Protein AF-K3XAG6-F1 (afdb_monomer)

Structure (mmCIF, N/CA/C/O backbone):
data_AF-K3XAG6-F1
#
_entry.id   AF-K3XAG6-F1
#
loop_
_atom_site.group_PDB
_atom_site.id
_atom_site.type_symbol
_atom_site.label_atom_id
_atom_site.label_alt_id
_atom_site.label_comp_id
_atom_site.label_asym_id
_atom_site.label_entity_id
_atom_site.label_seq_id
_atom_site.pdbx_PDB_ins_code
_atom_site.Cartn_x
_atom_site.Cartn_y
_atom_site.Cartn_z
_atom_site.occupancy
_atom_site.B_iso_or_equiv
_atom_site.auth_seq_id
_atom_site.auth_comp_id
_atom_site.auth_asym_id
_atom_site.auth_atom_id
_atom_site.pdbx_PDB_model_num
ATOM 1 N N . MET A 1 1 ? 28.236 -0.265 -12.761 1.00 47.81 1 MET A N 1
ATOM 2 C CA . MET A 1 1 ? 27.526 -0.593 -11.504 1.00 47.81 1 MET A CA 1
ATOM 3 C C . MET A 1 1 ? 26.123 -0.008 -11.599 1.00 47.81 1 MET A C 1
ATOM 5 O O . MET A 1 1 ? 26.000 1.208 -11.605 1.00 47.81 1 MET A O 1
ATOM 9 N N . HIS A 1 2 ? 25.091 -0.835 -11.772 1.00 63.22 2 HIS A N 1
ATOM 10 C CA . HIS A 1 2 ? 23.705 -0.356 -11.835 1.00 63.22 2 HIS A CA 1
ATOM 11 C C . HIS A 1 2 ? 23.168 -0.204 -10.405 1.00 63.22 2 HIS A C 1
ATOM 13 O O . HIS A 1 2 ? 23.282 -1.141 -9.616 1.00 63.22 2 HIS A O 1
ATOM 19 N N . ARG A 1 3 ? 22.651 0.976 -10.036 1.00 63.94 3 ARG A N 1
ATOM 20 C CA . ARG A 1 3 ? 22.054 1.224 -8.713 1.00 63.94 3 ARG A CA 1
ATOM 21 C C . ARG A 1 3 ? 20.539 1.280 -8.861 1.00 63.94 3 ARG A C 1
ATOM 23 O O . ARG A 1 3 ? 20.025 2.183 -9.514 1.00 63.94 3 ARG A O 1
ATOM 30 N N . SER A 1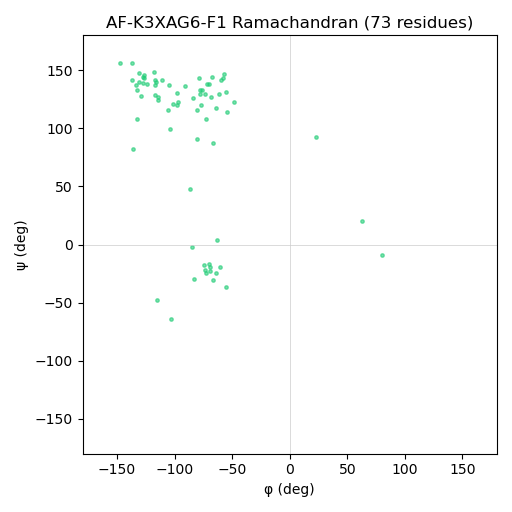 4 ? 19.834 0.338 -8.244 1.00 72.12 4 SER A N 1
ATOM 31 C CA . SER A 1 4 ? 18.374 0.392 -8.146 1.00 72.12 4 SER A CA 1
ATOM 32 C C . SER A 1 4 ? 17.966 1.462 -7.134 1.00 72.12 4 SER A C 1
ATOM 34 O O . SER A 1 4 ? 18.476 1.488 -6.012 1.00 72.12 4 SER A O 1
ATOM 36 N N . VAL A 1 5 ? 17.052 2.347 -7.529 1.00 77.12 5 VAL A N 1
ATOM 37 C CA . VAL A 1 5 ? 16.476 3.364 -6.644 1.00 77.12 5 VAL A CA 1
ATOM 38 C C . VAL A 1 5 ? 15.144 2.846 -6.125 1.00 77.12 5 VAL A C 1
ATOM 40 O O . VAL A 1 5 ? 14.240 2.535 -6.898 1.00 77.12 5 VAL A O 1
ATOM 43 N N . TYR A 1 6 ? 15.015 2.779 -4.805 1.00 85.56 6 TYR A N 1
ATOM 44 C CA . TYR A 1 6 ? 13.776 2.401 -4.139 1.00 85.56 6 TYR A CA 1
ATOM 45 C C . TYR A 1 6 ? 13.089 3.664 -3.637 1.00 85.56 6 TYR A C 1
ATOM 47 O O . TYR A 1 6 ? 13.655 4.411 -2.841 1.00 85.56 6 TYR A O 1
ATOM 55 N N . THR A 1 7 ? 11.866 3.911 -4.096 1.00 87.44 7 THR A N 1
ATOM 56 C CA . THR A 1 7 ? 11.051 5.026 -3.607 1.00 87.44 7 THR A CA 1
ATOM 57 C C . THR A 1 7 ? 9.843 4.464 -2.891 1.00 87.44 7 THR A C 1
ATOM 59 O O . THR A 1 7 ? 9.086 3.692 -3.471 1.00 87.44 7 THR A O 1
ATOM 62 N N . VAL A 1 8 ? 9.650 4.862 -1.637 1.00 91.69 8 VAL A N 1
ATOM 63 C CA . VAL A 1 8 ? 8.464 4.525 -0.850 1.00 91.69 8 VAL A CA 1
ATOM 64 C C . VAL A 1 8 ? 7.918 5.814 -0.266 1.00 91.69 8 VAL A C 1
ATOM 66 O O . VAL A 1 8 ? 8.650 6.571 0.364 1.00 91.69 8 VAL A O 1
ATOM 69 N N . GLY A 1 9 ? 6.631 6.066 -0.478 1.00 92.50 9 GLY A N 1
ATOM 70 C CA . GLY A 1 9 ? 5.980 7.272 0.013 1.00 92.50 9 GLY A CA 1
ATOM 71 C C . GLY A 1 9 ? 4.525 7.034 0.373 1.00 92.50 9 GLY A C 1
ATOM 72 O O . GLY A 1 9 ? 3.879 6.116 -0.134 1.00 92.50 9 GLY A O 1
ATOM 73 N N . ILE A 1 10 ? 4.008 7.883 1.259 1.00 93.94 10 ILE A N 1
ATOM 74 C CA . ILE A 1 10 ? 2.574 7.955 1.539 1.00 93.94 10 ILE A CA 1
ATOM 75 C C . ILE A 1 10 ? 1.890 8.602 0.335 1.00 93.94 10 ILE A C 1
ATOM 77 O O . ILE A 1 10 ? 2.386 9.582 -0.218 1.00 93.94 10 ILE A O 1
ATOM 81 N N . ILE A 1 11 ? 0.741 8.066 -0.064 1.00 92.56 11 ILE A N 1
ATOM 82 C CA . ILE A 1 11 ? -0.023 8.571 -1.202 1.00 92.56 11 ILE A CA 1
ATOM 83 C C . ILE A 1 11 ? -1.467 8.876 -0.814 1.00 92.56 11 ILE A C 1
ATOM 85 O O . ILE A 1 11 ? -2.085 8.192 0.002 1.00 92.56 11 ILE A O 1
ATOM 89 N N . ILE A 1 12 ? -2.019 9.915 -1.435 1.00 91.19 12 ILE A N 1
ATOM 90 C CA . ILE A 1 12 ? -3.443 10.234 -1.354 1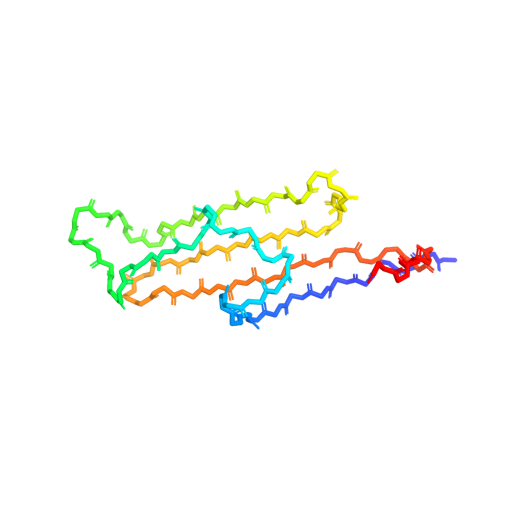.00 91.19 12 ILE A CA 1
ATOM 91 C C . ILE A 1 12 ? -4.203 9.256 -2.258 1.00 91.19 12 ILE A C 1
ATOM 93 O O . ILE A 1 12 ? -3.839 9.050 -3.410 1.00 91.19 12 ILE A O 1
ATOM 97 N N . THR A 1 13 ? -5.283 8.669 -1.757 1.00 87.56 13 THR A N 1
ATOM 98 C CA . THR A 1 13 ? -6.001 7.574 -2.431 1.00 87.56 13 THR A CA 1
ATOM 99 C C . THR A 1 13 ? -6.752 7.982 -3.697 1.00 87.56 13 THR A C 1
ATOM 101 O O . THR A 1 13 ? -6.988 7.142 -4.561 1.00 87.56 13 THR A O 1
ATOM 104 N N . ASN A 1 14 ? -7.107 9.261 -3.843 1.00 88.94 14 ASN A N 1
ATOM 105 C CA . ASN A 1 14 ? -7.777 9.793 -5.032 1.00 88.94 14 ASN A CA 1
ATOM 106 C C . ASN A 1 14 ? -6.775 10.222 -6.122 1.00 88.94 14 ASN A C 1
ATOM 108 O O . ASN A 1 14 ? -6.828 11.342 -6.629 1.00 88.94 14 ASN A O 1
ATOM 112 N N . ARG A 1 15 ? -5.803 9.358 -6.433 1.00 88.69 15 ARG A N 1
ATOM 113 C CA . ARG A 1 15 ? -4.792 9.591 -7.474 1.00 88.69 15 ARG A CA 1
ATOM 114 C C . ARG A 1 15 ? -4.940 8.567 -8.593 1.00 88.69 15 ARG A C 1
ATOM 116 O O . ARG A 1 15 ? -5.190 7.388 -8.341 1.00 88.69 15 ARG A O 1
ATOM 123 N N . LEU A 1 16 ? -4.783 9.029 -9.834 1.00 86.56 16 LEU A N 1
ATOM 124 C CA . LEU A 1 16 ? -4.769 8.160 -11.008 1.00 86.56 16 LEU A CA 1
ATOM 125 C C . LEU A 1 16 ? -3.631 7.140 -10.890 1.00 86.56 16 LEU A C 1
ATOM 127 O O . LEU A 1 16 ? -2.558 7.448 -10.380 1.00 86.56 16 LEU A O 1
ATOM 131 N N . GLY A 1 17 ? -3.897 5.910 -11.325 1.00 84.06 17 GLY A N 1
ATOM 132 C CA . GLY A 1 17 ? -2.936 4.811 -11.242 1.00 84.06 17 GLY A CA 1
ATOM 133 C C . GLY A 1 17 ? -2.832 4.135 -9.871 1.00 84.06 17 GLY A C 1
ATOM 134 O O . GLY A 1 17 ? -2.221 3.076 -9.796 1.00 84.06 17 GLY A O 1
ATOM 135 N N . PHE A 1 18 ? -3.450 4.661 -8.803 1.00 88.25 18 PHE A N 1
ATOM 136 C CA . PHE A 1 18 ? -3.505 3.953 -7.521 1.00 88.25 18 PHE A CA 1
ATOM 137 C C . PHE A 1 18 ? -4.570 2.849 -7.540 1.00 88.25 18 PHE A C 1
ATOM 139 O O . PHE A 1 18 ? -5.726 3.089 -7.901 1.00 88.25 18 PHE A O 1
ATOM 146 N N . CYS A 1 19 ? -4.195 1.633 -7.132 1.00 89.69 19 CYS A N 1
ATOM 147 C CA . CYS A 1 19 ? -5.126 0.508 -7.070 1.00 89.69 19 CYS A CA 1
ATOM 148 C C . CYS A 1 19 ? -6.239 0.785 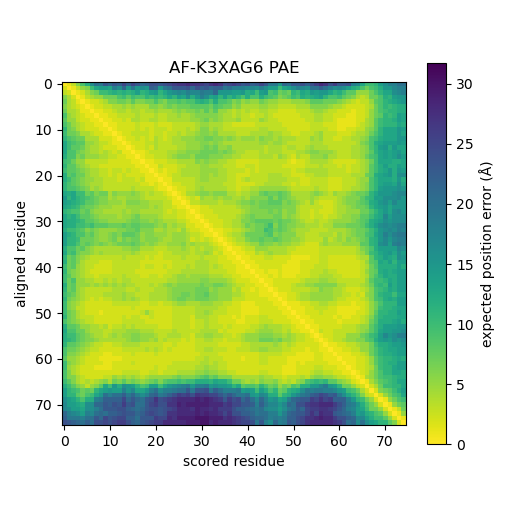-6.044 1.00 89.69 19 CYS A C 1
ATOM 150 O O . CYS A 1 19 ? -5.987 0.937 -4.848 1.00 89.69 19 CYS A O 1
ATOM 152 N N . LYS A 1 20 ? -7.493 0.847 -6.509 1.00 89.44 20 LYS A N 1
ATOM 153 C CA . LYS A 1 20 ? -8.639 1.153 -5.641 1.00 89.44 20 LYS A CA 1
ATOM 154 C C . LYS A 1 20 ? -9.016 -0.003 -4.715 1.00 89.44 20 LYS A C 1
ATOM 156 O O . LYS A 1 20 ? -9.593 0.241 -3.659 1.00 89.44 20 LYS A O 1
ATOM 161 N N . ASP A 1 21 ? -8.635 -1.225 -5.069 1.00 88.75 21 ASP A N 1
ATOM 162 C CA . ASP A 1 21 ? -8.969 -2.430 -4.304 1.00 88.75 21 ASP A CA 1
ATOM 163 C C . ASP A 1 21 ? -8.176 -2.531 -2.997 1.00 88.75 21 ASP A C 1
ATOM 165 O O . ASP A 1 21 ? -8.655 -3.100 -2.020 1.00 88.75 21 ASP A O 1
ATOM 169 N N . VAL A 1 22 ? -6.999 -1.897 -2.926 1.00 89.12 22 VAL A N 1
ATOM 170 C CA . VAL A 1 22 ? -6.232 -1.791 -1.674 1.00 89.12 22 VAL A CA 1
ATOM 171 C C . VAL A 1 22 ? -6.683 -0.616 -0.801 1.00 89.12 22 VAL A C 1
ATOM 173 O O . VAL A 1 22 ? -6.154 -0.423 0.293 1.00 89.12 22 VAL A O 1
ATOM 176 N N . ILE A 1 23 ? -7.654 0.196 -1.237 1.00 88.94 23 ILE A N 1
ATOM 177 C CA . ILE A 1 23 ? -8.150 1.315 -0.431 1.00 88.94 23 ILE A CA 1
ATOM 178 C C . ILE A 1 23 ? -9.086 0.798 0.663 1.00 88.94 23 ILE A C 1
ATOM 180 O O . ILE A 1 23 ? -10.181 0.291 0.420 1.00 88.94 23 ILE A O 1
ATOM 184 N N . HIS A 1 24 ? -8.707 1.058 1.907 1.00 87.94 24 HIS A N 1
ATOM 185 C CA . HIS A 1 24 ? -9.596 0.976 3.048 1.00 87.94 24 HIS A CA 1
ATOM 186 C C . HIS A 1 24 ? -10.581 2.147 3.039 1.00 87.94 24 HIS A C 1
ATOM 188 O O . HIS A 1 24 ? -10.235 3.286 3.334 1.00 87.94 24 HIS A O 1
ATOM 194 N N . LYS A 1 25 ? -11.845 1.850 2.732 1.00 84.50 25 LYS A N 1
ATOM 195 C CA . LYS A 1 25 ? -12.924 2.852 2.655 1.00 84.50 25 LYS A CA 1
ATOM 196 C C . LYS A 1 25 ? -13.339 3.419 4.021 1.00 84.50 25 LYS A C 1
ATOM 198 O O . LYS A 1 25 ? -14.015 4.441 4.091 1.00 84.50 25 LYS A O 1
ATOM 203 N N . ARG A 1 26 ? -12.979 2.749 5.121 1.00 85.56 26 ARG A N 1
ATOM 204 C CA . ARG A 1 26 ? -13.382 3.127 6.486 1.00 85.56 26 ARG A CA 1
ATOM 205 C C . ARG A 1 26 ? -12.357 4.067 7.112 1.00 85.56 26 ARG A C 1
ATOM 207 O O . ARG A 1 26 ? -11.167 3.790 7.076 1.00 85.56 26 ARG A O 1
ATOM 214 N N . LYS A 1 27 ? -12.826 5.126 7.784 1.00 85.25 27 LYS A N 1
ATOM 215 C CA . LYS A 1 27 ? -11.960 6.103 8.478 1.00 85.25 27 LYS A CA 1
ATOM 216 C C . LYS A 1 27 ? -11.155 5.508 9.644 1.00 85.25 27 LYS A C 1
ATOM 218 O O . LYS A 1 27 ? -10.139 6.080 10.030 1.00 85.25 27 LYS A O 1
ATOM 223 N N . LYS A 1 28 ? -11.626 4.405 10.233 1.00 88.75 28 LYS A N 1
ATOM 224 C CA . LYS A 1 28 ? -11.001 3.715 11.371 1.00 88.75 28 LYS A CA 1
ATOM 225 C C . LYS A 1 28 ? -11.024 2.202 11.174 1.00 88.75 28 LYS A C 1
ATOM 227 O O . LYS A 1 28 ? -11.902 1.686 10.474 1.00 88.75 28 LYS A O 1
ATOM 232 N N . ARG A 1 29 ? -10.092 1.507 11.833 1.00 90.69 29 ARG A N 1
ATOM 233 C CA . ARG A 1 29 ? -10.047 0.041 11.877 1.00 90.69 29 ARG A CA 1
ATOM 234 C C . ARG A 1 29 ? -11.320 -0.518 12.537 1.00 90.69 29 ARG A C 1
ATOM 236 O O . ARG A 1 29 ? -11.675 -0.085 13.635 1.00 90.69 29 ARG A O 1
ATOM 243 N N . PRO A 1 30 ? -12.012 -1.484 11.915 1.00 89.06 30 PRO A N 1
ATOM 244 C CA . PRO A 1 30 ? -13.092 -2.227 12.567 1.00 89.06 30 PRO A CA 1
ATOM 245 C C . PRO A 1 30 ? -12.553 -3.120 13.689 1.00 89.06 30 PRO A C 1
ATOM 247 O O . PRO A 1 30 ? -11.505 -3.728 13.510 1.00 89.06 30 PRO A O 1
ATOM 250 N N . LYS A 1 31 ? -13.286 -3.284 14.801 1.00 87.81 31 LYS A N 1
ATOM 251 C CA . LYS A 1 31 ? -12.823 -4.100 15.945 1.00 87.81 31 LYS A CA 1
ATOM 252 C C . LYS A 1 31 ? -12.451 -5.540 15.567 1.00 87.81 31 LYS A C 1
ATOM 254 O O . LYS A 1 31 ? -11.476 -6.047 16.104 1.00 87.81 31 LYS A O 1
ATOM 259 N N . TYR A 1 32 ? -13.186 -6.148 14.632 1.00 88.31 32 TYR A N 1
ATOM 260 C CA . TYR A 1 32 ? -12.969 -7.525 14.172 1.00 88.31 32 TYR A CA 1
ATOM 261 C C . TYR A 1 32 ? -11.750 -7.702 13.250 1.00 88.31 32 TYR A C 1
ATOM 263 O O . TYR A 1 32 ? -11.312 -8.824 13.029 1.00 88.31 32 TYR A O 1
ATOM 271 N N . MET A 1 33 ? -11.225 -6.624 12.660 1.00 86.38 33 MET A N 1
ATOM 272 C CA . MET A 1 33 ? -10.050 -6.692 11.789 1.00 86.38 33 MET A CA 1
ATOM 273 C C . MET A 1 33 ? -8.802 -6.809 12.657 1.00 86.38 33 MET A C 1
ATOM 275 O O . MET A 1 33 ? -8.658 -6.033 13.599 1.00 86.38 33 MET A O 1
ATOM 279 N N . GLN A 1 34 ? -7.888 -7.724 12.344 1.00 87.50 34 GLN A N 1
ATOM 280 C CA . GLN A 1 34 ? -6.638 -7.837 13.094 1.00 87.50 34 GLN A CA 1
ATOM 281 C C . GLN A 1 34 ? -5.856 -6.521 13.053 1.00 87.50 34 GLN A C 1
ATOM 283 O O . GLN A 1 34 ? -5.864 -5.800 12.047 1.00 87.50 34 GLN A O 1
ATOM 288 N N . HIS A 1 35 ? -5.198 -6.195 14.163 1.00 84.81 35 HIS A N 1
ATOM 289 C CA . HIS A 1 35 ? -4.229 -5.108 14.165 1.00 84.81 35 HIS A CA 1
ATOM 290 C C . HIS A 1 35 ? -3.148 -5.385 13.120 1.00 84.81 35 HIS A C 1
ATOM 292 O O . HIS A 1 35 ? -2.835 -6.536 12.826 1.00 84.81 35 HIS A O 1
ATOM 298 N N . ASP A 1 36 ? -2.647 -4.313 12.517 1.00 85.50 36 ASP A N 1
ATOM 299 C CA . ASP A 1 36 ? -1.585 -4.360 11.513 1.00 85.50 36 ASP A CA 1
ATOM 300 C C . ASP A 1 36 ? -1.925 -5.121 10.225 1.00 85.50 36 ASP A C 1
ATOM 302 O O . ASP A 1 36 ? -1.041 -5.454 9.435 1.00 85.50 36 ASP A O 1
ATOM 306 N N . SER A 1 37 ? -3.221 -5.297 9.951 1.00 86.56 37 SER A N 1
ATOM 307 C CA . SER A 1 37 ? -3.694 -5.800 8.662 1.00 86.56 37 SER A CA 1
ATOM 308 C C . SER A 1 37 ? -3.166 -4.926 7.521 1.00 86.56 37 SER A C 1
ATOM 310 O O . SER A 1 37 ? -3.284 -3.693 7.546 1.00 86.56 37 SER A O 1
ATOM 312 N N . ALA A 1 38 ? -2.614 -5.572 6.494 1.00 90.00 38 ALA A N 1
ATOM 313 C CA . ALA A 1 38 ? -2.085 -4.908 5.315 1.00 90.00 38 ALA A CA 1
ATOM 314 C C . ALA A 1 38 ? -2.612 -5.549 4.029 1.00 90.00 38 ALA A C 1
ATOM 316 O O . ALA A 1 38 ? -2.680 -6.768 3.912 1.00 90.00 38 ALA A O 1
ATOM 317 N N . ASN A 1 39 ? -2.927 -4.706 3.048 1.00 91.00 39 ASN A N 1
ATOM 318 C CA . ASN A 1 39 ? -3.241 -5.127 1.684 1.00 91.00 39 ASN A CA 1
ATOM 319 C C . ASN A 1 39 ? -2.120 -4.677 0.761 1.00 91.00 39 ASN A C 1
ATOM 321 O O . ASN A 1 39 ? -1.596 -3.569 0.916 1.00 91.00 39 ASN A O 1
ATOM 325 N N . ILE A 1 40 ? -1.776 -5.519 -0.205 1.00 91.75 40 ILE A N 1
ATOM 326 C CA . ILE A 1 40 ? -0.730 -5.257 -1.188 1.00 91.75 40 ILE A CA 1
ATOM 327 C C . ILE A 1 40 ? -1.295 -5.594 -2.562 1.00 91.75 40 ILE A C 1
ATOM 329 O O . ILE A 1 40 ? -1.887 -6.653 -2.747 1.00 91.75 40 ILE A O 1
ATOM 333 N N . ALA A 1 41 ? -1.099 -4.698 -3.520 1.00 91.56 41 ALA A N 1
ATOM 334 C CA . ALA A 1 41 ? -1.377 -4.940 -4.923 1.00 91.56 41 ALA A CA 1
ATOM 335 C C . ALA A 1 41 ? -0.197 -4.459 -5.756 1.00 91.56 41 ALA A C 1
ATOM 337 O O . ALA A 1 41 ? 0.340 -3.377 -5.527 1.00 91.56 41 ALA A O 1
ATOM 338 N N . VAL A 1 42 ? 0.183 -5.250 -6.748 1.00 90.56 42 VAL A N 1
ATOM 339 C CA . VAL A 1 42 ? 1.235 -4.901 -7.703 1.00 90.56 42 VAL A CA 1
ATOM 340 C C . VAL A 1 42 ? 0.575 -4.515 -9.019 1.00 90.56 42 VAL A C 1
ATOM 342 O O . VAL A 1 42 ? -0.392 -5.151 -9.449 1.00 90.56 42 VAL A O 1
ATOM 345 N N . SER A 1 43 ? 1.060 -3.451 -9.655 1.00 87.69 43 SER A N 1
ATOM 346 C CA . SER A 1 43 ? 0.537 -3.044 -10.956 1.00 87.69 43 SER A CA 1
ATOM 347 C C . SER A 1 43 ? 0.906 -4.077 -12.020 1.00 87.69 43 SER A C 1
ATOM 349 O O . SER A 1 43 ? 2.073 -4.399 -12.217 1.00 87.69 43 SER A O 1
ATOM 351 N N . ARG A 1 44 ? -0.092 -4.562 -12.767 1.00 86.94 44 ARG A N 1
ATOM 352 C CA . ARG A 1 44 ? 0.139 -5.488 -13.892 1.00 86.94 44 ARG A CA 1
ATOM 353 C C . ARG A 1 44 ? 0.895 -4.829 -15.046 1.00 86.94 44 ARG A C 1
ATOM 355 O O . ARG A 1 44 ? 1.616 -5.505 -15.764 1.00 86.94 44 ARG A O 1
ATOM 362 N N . LYS A 1 45 ? 0.707 -3.517 -15.233 1.00 86.69 45 LYS A N 1
ATOM 363 C CA . LYS A 1 45 ? 1.347 -2.744 -16.311 1.00 86.69 45 LYS A CA 1
ATOM 364 C C . LYS A 1 45 ? 2.761 -2.296 -15.947 1.00 86.69 45 LYS A C 1
ATOM 366 O O . LYS A 1 45 ? 3.587 -2.119 -16.828 1.00 86.69 45 LYS A O 1
ATOM 371 N N . CYS A 1 46 ? 3.022 -2.090 -14.659 1.00 85.50 46 CYS A N 1
ATOM 372 C CA . CYS A 1 46 ? 4.311 -1.646 -14.145 1.00 85.50 46 CYS A CA 1
ATOM 373 C C . CYS A 1 46 ? 4.649 -2.487 -12.904 1.00 85.50 46 CYS A C 1
ATOM 375 O O . CYS A 1 46 ? 4.370 -2.050 -11.789 1.00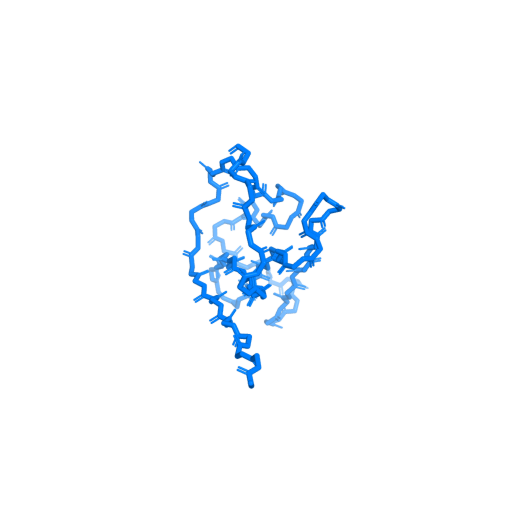 85.50 46 CYS A O 1
ATOM 377 N N . PRO A 1 47 ? 5.202 -3.704 -13.074 1.00 86.81 47 PRO A N 1
ATOM 378 C CA . PRO A 1 47 ? 5.460 -4.621 -11.959 1.00 86.81 47 PRO A CA 1
ATOM 379 C C . PRO A 1 47 ? 6.414 -4.069 -10.895 1.00 86.81 47 PRO A C 1
ATOM 381 O O . PRO A 1 47 ? 6.407 -4.536 -9.760 1.00 86.81 47 PRO A O 1
ATOM 384 N N . SER A 1 48 ? 7.207 -3.050 -11.235 1.00 86.06 48 SER A N 1
ATOM 385 C CA . SER A 1 48 ? 8.046 -2.339 -10.273 1.00 86.06 48 SER A CA 1
ATOM 386 C C . SER A 1 48 ? 7.242 -1.495 -9.281 1.00 86.06 48 SER A C 1
ATOM 388 O O . SER A 1 48 ? 7.762 -1.165 -8.217 1.00 86.06 48 SER A O 1
ATOM 390 N N . MET A 1 49 ? 5.987 -1.162 -9.601 1.00 88.81 49 MET A N 1
ATOM 391 C CA . MET A 1 49 ? 5.113 -0.319 -8.796 1.00 88.81 49 MET A CA 1
ATOM 392 C C . MET A 1 49 ? 4.154 -1.157 -7.941 1.00 88.81 49 MET A C 1
ATOM 394 O O . MET A 1 49 ? 3.312 -1.910 -8.437 1.00 88.81 49 MET A O 1
ATOM 398 N N . THR A 1 50 ? 4.254 -0.972 -6.627 1.00 92.38 50 THR A N 1
ATOM 399 C CA . THR A 1 50 ? 3.457 -1.653 -5.607 1.00 92.38 50 THR A CA 1
ATOM 400 C C . THR A 1 50 ? 2.615 -0.650 -4.826 1.00 92.38 50 THR A C 1
ATOM 402 O O . THR A 1 50 ? 3.114 0.328 -4.274 1.00 92.38 50 THR A O 1
ATOM 405 N N . HIS A 1 51 ? 1.323 -0.928 -4.727 1.00 92.88 51 HIS A N 1
ATOM 406 C CA . HIS A 1 51 ? 0.370 -0.215 -3.890 1.00 92.88 51 HIS A CA 1
ATOM 407 C C . HIS A 1 51 ? 0.174 -0.995 -2.593 1.00 92.88 51 HIS A C 1
ATOM 409 O O . HIS A 1 51 ? -0.101 -2.194 -2.619 1.00 92.88 51 HIS A O 1
ATOM 415 N N . ARG A 1 52 ? 0.276 -0.326 -1.446 1.00 93.69 52 ARG A N 1
ATOM 416 C CA . ARG A 1 52 ? 0.045 -0.948 -0.139 1.00 93.69 52 ARG A CA 1
ATOM 417 C C . ARG A 1 52 ? -0.900 -0.096 0.696 1.00 93.69 52 ARG A C 1
ATOM 419 O O . ARG A 1 52 ? -0.877 1.129 0.626 1.00 93.69 52 ARG A O 1
ATOM 426 N N . SER A 1 53 ? -1.707 -0.738 1.530 1.00 92.62 53 SER A N 1
ATOM 427 C CA . SER A 1 53 ? -2.390 -0.075 2.641 1.00 92.62 53 SER A CA 1
ATOM 428 C C . SER A 1 53 ? -2.097 -0.799 3.939 1.00 92.62 53 SER A C 1
ATOM 430 O O . SER A 1 53 ? -2.064 -2.027 3.935 1.00 92.62 53 SER A O 1
ATOM 432 N N . TRP A 1 54 ? -1.955 -0.056 5.026 1.00 91.31 54 TRP A N 1
ATOM 433 C CA . TRP A 1 54 ? -1.785 -0.589 6.372 1.00 91.31 54 TRP A CA 1
ATOM 434 C C . TRP A 1 54 ? -2.808 0.047 7.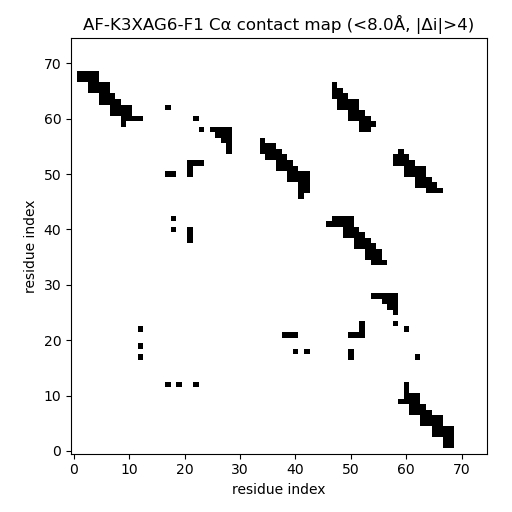305 1.00 91.31 54 TRP A C 1
ATOM 436 O O .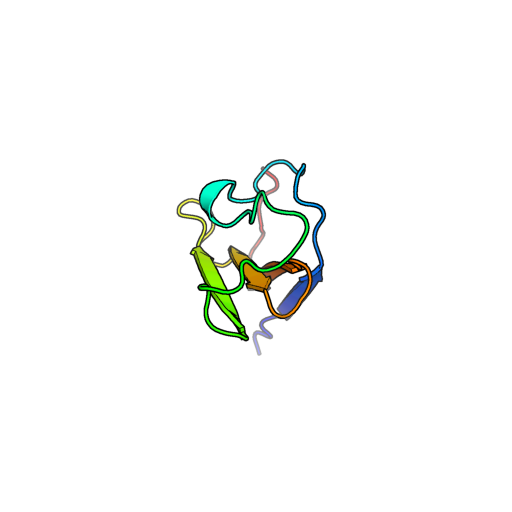 TRP A 1 54 ? -3.093 1.245 7.205 1.00 91.31 54 TRP A O 1
ATOM 446 N N . VAL A 1 55 ? -3.385 -0.765 8.190 1.00 90.06 55 VAL A N 1
ATOM 447 C CA . VAL A 1 55 ? -4.413 -0.319 9.126 1.00 90.06 55 VAL A CA 1
ATOM 448 C C . VAL A 1 55 ? -4.109 -0.821 10.528 1.00 90.06 55 VAL A C 1
ATOM 450 O O . VAL A 1 55 ? -4.329 -1.984 10.851 1.00 90.06 55 VAL A O 1
ATOM 453 N N . ASN A 1 56 ? -3.705 0.106 11.393 1.00 87.31 56 ASN A N 1
ATOM 454 C CA . ASN A 1 56 ? -3.663 -0.126 12.834 1.00 87.31 56 ASN A CA 1
ATOM 455 C C . ASN A 1 56 ? -4.849 0.563 13.539 1.00 87.31 56 ASN A C 1
ATOM 457 O O . ASN A 1 56 ? -5.754 -0.100 14.045 1.00 87.31 56 ASN A O 1
ATOM 461 N N . ASN A 1 57 ? -4.915 1.901 13.487 1.00 88.12 57 ASN A N 1
ATOM 462 C CA . ASN A 1 57 ? -6.062 2.676 13.994 1.00 88.12 57 ASN A CA 1
ATOM 463 C C . ASN A 1 57 ? -6.798 3.428 12.872 1.00 88.12 57 ASN A C 1
ATOM 465 O O . ASN A 1 57 ? -8.019 3.334 12.739 1.00 88.12 57 ASN A O 1
ATOM 469 N N . LYS A 1 58 ? -6.045 4.132 12.021 1.00 89.62 58 LYS A N 1
ATOM 470 C CA . LYS A 1 58 ? -6.525 4.775 10.790 1.00 89.62 58 LYS A CA 1
ATOM 471 C C . LYS A 1 58 ? -5.805 4.152 9.592 1.00 89.62 58 LYS A C 1
ATOM 473 O O . LYS A 1 58 ? -4.657 3.736 9.756 1.00 89.62 58 LYS A O 1
ATOM 478 N N . PRO A 1 59 ? -6.448 4.071 8.419 1.00 91.06 59 PRO A N 1
ATOM 479 C CA . PRO A 1 59 ? -5.785 3.557 7.235 1.00 91.06 59 PRO A CA 1
ATOM 480 C C . PRO A 1 59 ? -4.714 4.524 6.732 1.00 91.06 59 PRO A C 1
ATOM 482 O O . PRO A 1 59 ? -4.931 5.735 6.676 1.00 91.06 59 PRO A O 1
ATOM 485 N N . VAL A 1 60 ? -3.572 3.965 6.341 1.00 92.94 60 VAL A N 1
ATOM 486 C CA . VAL A 1 60 ? -2.485 4.672 5.662 1.00 92.94 60 VAL A CA 1
ATOM 487 C C . VAL A 1 60 ? -2.194 3.958 4.349 1.00 92.94 60 VAL A C 1
ATOM 489 O O . VAL A 1 60 ? -2.191 2.727 4.287 1.00 92.94 60 VAL A O 1
ATOM 492 N N . HIS A 1 61 ? -1.971 4.733 3.292 1.00 93.88 61 HIS A N 1
ATOM 493 C CA . HIS A 1 61 ? -1.750 4.232 1.941 1.00 93.88 61 HIS A CA 1
ATOM 494 C C . HIS A 1 61 ? -0.356 4.601 1.468 1.00 93.88 61 HIS A C 1
ATOM 496 O O . HIS A 1 61 ? 0.087 5.734 1.649 1.00 93.88 61 HIS A O 1
ATOM 502 N N . TYR A 1 62 ? 0.307 3.645 0.835 1.00 94.00 62 TYR A N 1
ATOM 503 C CA . TYR A 1 62 ? 1.674 3.762 0.368 1.00 94.00 62 TYR A CA 1
ATOM 504 C C . TYR A 1 62 ? 1.760 3.402 -1.107 1.00 94.00 62 TYR A C 1
ATOM 506 O O . TYR A 1 62 ? 1.088 2.481 -1.583 1.00 94.00 62 TYR A O 1
ATOM 514 N N . LEU A 1 63 ? 2.638 4.110 -1.803 1.00 93.06 63 LEU A N 1
ATOM 515 C CA . LEU A 1 63 ? 3.132 3.737 -3.114 1.00 93.06 63 LEU A CA 1
ATOM 516 C C . LEU A 1 63 ? 4.621 3.434 -2.984 1.00 93.06 63 LEU A C 1
ATOM 518 O O . LEU A 1 63 ? 5.382 4.250 -2.463 1.00 93.06 63 LEU A O 1
ATOM 522 N N . ALA A 1 64 ? 5.017 2.260 -3.449 1.00 91.12 64 ALA A N 1
ATOM 523 C CA . ALA A 1 64 ? 6.404 1.860 -3.561 1.00 91.12 64 ALA A CA 1
ATOM 524 C C . ALA A 1 64 ? 6.740 1.626 -5.034 1.00 91.12 64 ALA A C 1
ATOM 526 O O . ALA A 1 64 ? 5.918 1.089 -5.775 1.00 91.12 64 ALA A O 1
ATOM 527 N N . ASN A 1 65 ? 7.937 2.016 -5.457 1.00 88.62 65 ASN A N 1
ATOM 528 C CA . ASN A 1 65 ? 8.461 1.695 -6.775 1.00 88.62 65 ASN A CA 1
ATOM 529 C C . ASN A 1 65 ? 9.930 1.286 -6.683 1.00 88.62 65 ASN A C 1
ATOM 531 O O . ASN A 1 65 ? 10.701 1.887 -5.929 1.00 88.62 65 ASN A O 1
ATOM 535 N N . VAL A 1 66 ? 10.3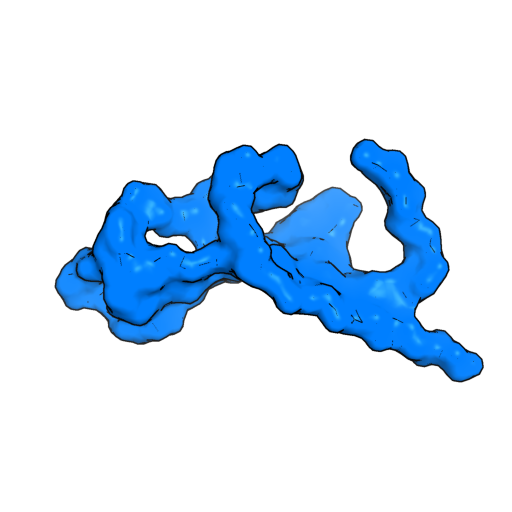08 0.297 -7.486 1.00 80.44 66 VAL A N 1
ATOM 536 C CA . VAL A 1 66 ? 11.705 -0.075 -7.723 1.00 80.44 66 VAL A CA 1
ATOM 537 C C . VAL A 1 66 ? 12.112 0.444 -9.096 1.00 80.44 66 VAL A C 1
ATOM 539 O O . VAL A 1 66 ? 11.796 -0.151 -10.121 1.00 80.44 66 VAL A O 1
ATOM 542 N N . GLY A 1 67 ? 12.800 1.578 -9.136 1.00 66.62 67 GLY A N 1
ATOM 543 C CA . GLY A 1 67 ? 13.360 2.099 -10.375 1.00 66.62 67 GLY A CA 1
ATOM 544 C C . GLY A 1 67 ? 14.674 1.398 -10.707 1.00 66.62 67 GLY A C 1
ATOM 545 O O . GLY A 1 67 ? 15.663 1.571 -9.994 1.00 66.62 67 GLY A O 1
ATOM 546 N N . ASN A 1 68 ? 14.712 0.660 -11.815 1.00 57.66 68 ASN A N 1
ATOM 547 C CA . ASN A 1 68 ? 15.943 0.547 -12.598 1.00 57.66 68 ASN A CA 1
ATOM 548 C C . ASN A 1 68 ? 16.065 1.835 -13.431 1.00 57.66 68 ASN A C 1
ATOM 550 O O . ASN A 1 68 ? 15.048 2.354 -13.883 1.00 57.66 68 ASN A O 1
ATOM 554 N N . GLN A 1 69 ? 17.272 2.377 -13.638 1.00 54.03 69 GLN A N 1
ATOM 555 C CA . GLN A 1 69 ? 17.481 3.625 -14.405 1.00 54.03 69 GLN A CA 1
ATOM 556 C C . GLN A 1 69 ? 17.069 3.527 -15.892 1.00 54.03 69 GLN A C 1
ATOM 558 O O . GLN A 1 69 ? 17.211 4.485 -16.652 1.00 54.03 69 GLN A O 1
ATOM 563 N N . GLU A 1 70 ? 16.510 2.400 -16.316 1.00 50.38 70 GLU A N 1
ATOM 564 C CA . GLU A 1 70 ? 15.975 2.188 -17.649 1.00 50.38 70 GLU A CA 1
ATOM 565 C C . GLU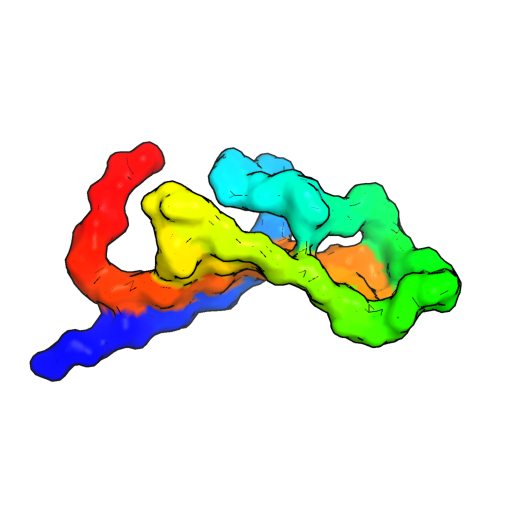 A 1 70 ? 14.578 2.803 -17.741 1.00 50.38 70 GLU A C 1
ATOM 567 O O . GLU A 1 70 ? 13.577 2.190 -17.385 1.00 50.38 70 GLU A O 1
ATOM 572 N N . ARG A 1 71 ? 14.558 4.076 -18.157 1.00 44.12 71 ARG A N 1
ATOM 573 C CA . ARG A 1 71 ? 13.424 4.823 -18.725 1.00 44.12 71 ARG A CA 1
ATOM 574 C C . ARG A 1 71 ? 12.046 4.263 -18.348 1.00 44.12 71 ARG A C 1
ATOM 576 O O . ARG A 1 71 ? 11.452 3.481 -19.087 1.00 44.12 71 ARG A O 1
ATOM 583 N N . CYS A 1 72 ? 11.474 4.788 -17.267 1.00 42.22 72 CYS A N 1
ATOM 584 C CA . CYS A 1 72 ? 10.021 4.868 -17.187 1.00 42.22 72 CYS A CA 1
ATOM 585 C C . CYS A 1 72 ? 9.585 5.876 -18.260 1.00 42.22 72 CYS A C 1
ATOM 587 O O . CYS A 1 72 ? 9.556 7.083 -18.019 1.00 42.22 72 CYS A O 1
ATOM 589 N N . SER A 1 73 ? 9.383 5.389 -19.486 1.00 38.47 73 SER A N 1
ATOM 590 C CA . SER A 1 73 ? 8.708 6.134 -20.541 1.00 38.47 73 SER A CA 1
ATOM 591 C C . SER A 1 73 ? 7.366 6.558 -19.967 1.00 38.47 73 SER A C 1
ATOM 593 O O . SER A 1 73 ? 6.557 5.721 -19.575 1.00 38.47 73 SER A O 1
ATOM 595 N N . ILE A 1 74 ? 7.220 7.866 -19.822 1.00 40.47 74 ILE A N 1
ATOM 596 C CA . ILE A 1 74 ? 6.071 8.548 -19.244 1.00 40.47 74 ILE A CA 1
ATOM 597 C C . ILE A 1 74 ? 4.797 7.975 -19.891 1.00 40.47 74 ILE A C 1
ATOM 599 O O . ILE A 1 74 ? 4.686 7.981 -21.117 1.00 40.47 74 ILE A O 1
ATOM 603 N N . CYS A 1 75 ? 3.885 7.448 -19.069 1.00 33.53 75 CYS A N 1
ATOM 604 C CA . CYS A 1 75 ? 2.487 7.216 -19.440 1.00 33.53 75 CYS A CA 1
ATOM 605 C C . CYS A 1 75 ? 1.688 8.493 -19.185 1.00 33.53 75 CYS A C 1
ATOM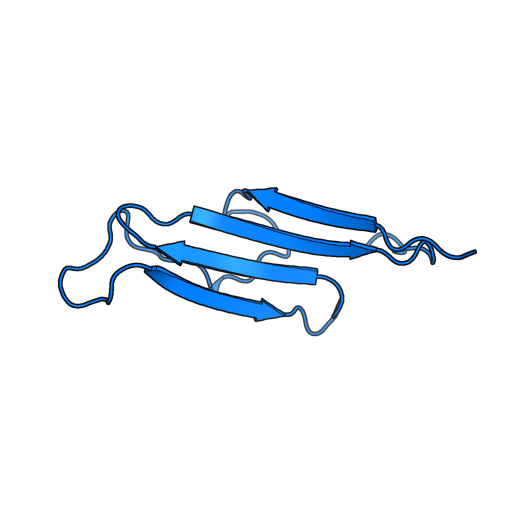 607 O O . CYS A 1 75 ? 1.916 9.103 -18.113 1.00 33.53 75 CYS A O 1
#

Organism: Globisporangium ultimum (strain ATCC 200006 / CBS 805.95 / DAOM BR144) (NCBI:txid431595)

Foldseek 3Di:
DWDKDKDKDWDDCPDPPADVVQDDPDQFDDPPDDAFDKDKDADPVANQWIWMWTHHTGITIMIMGTDGVPDPPDD

Nearest PDB structures (foldseek):
  4pht-assembly3_C  TM=2.888E-01  e=7.864E+00  Vibrio vulnificus CMCP6
  4pht-assembly2_B  TM=2.881E-01  e=7.864E+00  Vibrio vulnificus CMCP6
  4pht-assembly1_A  TM=2.882E-01  e=9.846E+00  Vibrio vulnificus CMCP6

Solvent-accessible surface area (backbone atoms only — not comparable to full-atom values): 4689 Å² total; per-residue (Å²): 136,90,70,74,46,77,49,76,44,80,50,71,80,94,40,90,90,56,65,68,86,47,56,71,88,52,83,49,58,56,90,88,54,62,75,67,43,67,40,76,46,64,38,88,91,43,72,50,33,34,37,35,21,42,29,60,59,47,63,46,40,35,43,34,35,55,40,59,87,72,72,82,73,83,128

Sequence (75 aa):
MHRSVYTVGIIITNRLGFCKDVIHKRKKRPKYMQHDSANIAVSRKCPSMTHRSWVNNKPVHYLANVGNQERCSIC

Radius of gyration: 14.25 Å; Cα contacts (8 Å, |Δi|>4): 123; chains: 1; bounding box: 41×18×36 Å

Secondary structure (DSSP, 8-state):
---PEEEEEE--SSSTT--GGG---SSS--TTSPTTEEEEEE-SS-TTEEEEEEESSSEEEEEEEEE-SS-----

pLDDT: mean 82.42, std 15.08, range [33.53, 94.0]

Mean predicted aligned error: 6.9 Å